Protein AF-A0A938WPZ2-F1 (afdb_monomer)

Nearest PDB structures (foldseek):
  2q7n-assembly2_C  TM=6.261E-01  e=1.472E+00  Mus musculus
  6tav-assembly1_A  TM=5.369E-01  e=1.302E+00  Homo sapiens
  6s5y-assembly6_F  TM=4.317E-01  e=1.019E+00  Streptococcus agalactiae
  6tav-assembly1_B  TM=5.095E-01  e=5.330E+00  Homo sapiens
  1qpx-assembly1_B  TM=4.318E-01  e=4.715E+00  Escherichia coli

Secondary structure (DSSP, 8-state):
--GGGGTT----S---SSS--S----EEEEEEEETTS-EESS--SEEEEEEEEETTS-EEEEEEEE-

Solvent-accessible surface area (backbone atoms only — not comparable to full-atom values): 4398 Å² total; per-residue (Å²): 136,80,73,75,82,71,76,79,74,80,81,76,83,73,72,76,74,83,62,74,85,58,82,76,52,59,74,75,42,80,46,34,21,40,79,87,68,49,79,41,98,57,87,56,77,39,58,26,38,40,40,37,33,22,71,79,69,52,73,50,75,47,79,45,78,40,126

Structure (mmCIF, N/CA/C/O backbone):
data_AF-A0A938WPZ2-F1
#
_entry.id   AF-A0A938WPZ2-F1
#
loop_
_atom_site.group_PDB
_atom_site.id
_atom_site.type_symbol
_atom_site.label_atom_id
_atom_site.label_alt_id
_atom_site.label_comp_id
_atom_site.label_asym_id
_atom_site.label_entity_id
_atom_site.label_seq_id
_atom_site.pdbx_PDB_ins_code
_atom_site.Cartn_x
_atom_site.Cartn_y
_atom_site.Cartn_z
_atom_site.occupancy
_atom_site.B_iso_or_equiv
_atom_site.auth_seq_id
_atom_site.auth_comp_id
_atom_site.auth_asym_id
_atom_site.auth_atom_id
_atom_site.pdbx_PDB_model_num
ATOM 1 N N . LYS A 1 1 ? -4.276 35.314 44.552 1.00 52.41 1 LYS A N 1
ATOM 2 C CA . LYS A 1 1 ? -4.192 33.851 44.334 1.00 52.41 1 LYS A CA 1
ATOM 3 C C . LYS A 1 1 ? -3.970 33.642 42.845 1.00 52.41 1 LYS A C 1
ATOM 5 O O . LYS A 1 1 ? -4.697 34.248 42.074 1.00 52.41 1 LYS A O 1
ATOM 10 N N . ASN A 1 2 ? -2.906 32.940 42.459 1.00 52.44 2 ASN A N 1
ATOM 11 C CA . ASN A 1 2 ? -2.630 32.596 41.066 1.00 52.44 2 ASN A CA 1
ATOM 12 C C . ASN A 1 2 ? -3.257 31.219 40.814 1.00 52.44 2 ASN A C 1
ATOM 14 O O . ASN A 1 2 ? -2.877 30.261 41.477 1.00 52.44 2 ASN A O 1
ATOM 18 N N . GLU A 1 3 ? -4.234 31.138 39.916 1.00 60.56 3 GLU A N 1
ATOM 19 C CA . GLU A 1 3 ? -5.009 29.915 39.637 1.00 60.56 3 GLU A CA 1
ATOM 20 C C . GLU A 1 3 ? -4.240 28.902 38.754 1.00 60.56 3 GLU A C 1
ATOM 22 O O . GLU A 1 3 ? -4.771 27.861 38.379 1.00 60.56 3 GLU A O 1
ATOM 27 N N . GLY A 1 4 ? -2.970 29.172 38.424 1.00 57.25 4 GLY A N 1
ATOM 28 C CA . GLY A 1 4 ? -2.156 28.322 37.545 1.00 57.25 4 GLY A CA 1
ATOM 29 C C . GLY A 1 4 ? -1.768 26.949 38.115 1.00 57.25 4 GLY A C 1
ATOM 30 O O . GLY A 1 4 ? -1.458 26.044 37.346 1.00 57.25 4 GLY A O 1
ATOM 31 N N . GLU A 1 5 ? -1.804 26.749 39.436 1.00 55.09 5 GLU A N 1
ATOM 32 C CA . GLU A 1 5 ? -1.421 25.466 40.059 1.00 55.09 5 GLU A CA 1
ATOM 33 C C . GLU A 1 5 ? -2.545 24.411 40.086 1.00 55.09 5 GLU A C 1
ATOM 35 O O . GLU A 1 5 ? -2.260 23.231 40.291 1.00 55.09 5 GLU A O 1
ATOM 40 N N . ALA A 1 6 ? -3.802 24.794 39.816 1.00 54.03 6 ALA A N 1
ATOM 41 C CA . ALA A 1 6 ? -4.956 23.879 39.772 1.00 54.03 6 ALA A CA 1
ATOM 42 C C . ALA A 1 6 ? -5.213 23.265 38.377 1.00 54.03 6 ALA A C 1
ATOM 44 O O . ALA A 1 6 ? -6.109 22.447 38.189 1.00 54.03 6 ALA A O 1
ATOM 45 N N . SER A 1 7 ? -4.390 23.624 37.392 1.00 56.56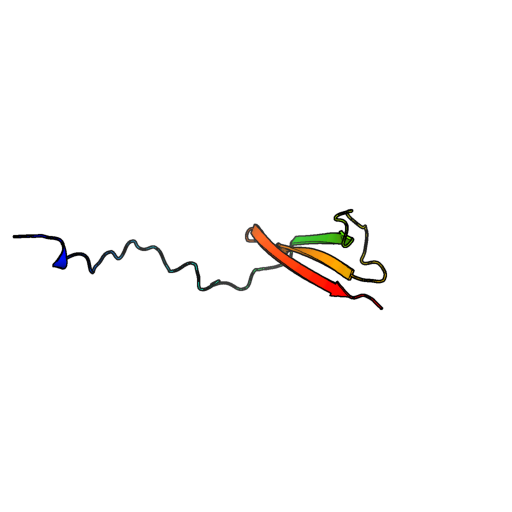 7 SER A N 1
ATOM 46 C CA . SER A 1 7 ? -4.459 23.223 35.982 1.00 56.56 7 SER A CA 1
ATOM 47 C C . SER A 1 7 ? -3.983 21.770 35.733 1.00 56.56 7 SER A C 1
ATOM 49 O O . SER A 1 7 ? -3.246 21.508 34.780 1.00 56.56 7 SER A O 1
ATOM 51 N N . LYS A 1 8 ? -4.320 20.809 36.600 1.00 56.06 8 LYS A N 1
ATOM 52 C CA . LYS A 1 8 ? -3.888 19.402 36.439 1.00 56.06 8 LYS A CA 1
ATOM 53 C C . LYS A 1 8 ? -4.981 18.450 35.966 1.00 56.06 8 LYS A C 1
ATOM 55 O O . LYS A 1 8 ? -4.661 17.312 35.651 1.00 56.06 8 LYS A O 1
ATOM 60 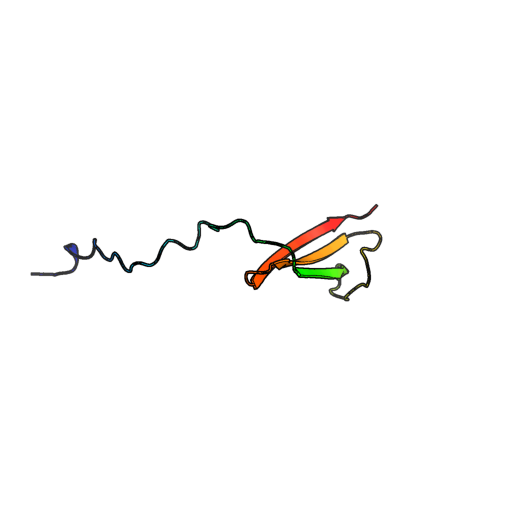N N . ASP A 1 9 ? -6.220 18.922 35.852 1.00 55.88 9 ASP A N 1
ATOM 61 C CA . ASP A 1 9 ? -7.381 18.056 35.625 1.00 55.88 9 ASP A CA 1
ATOM 62 C C . ASP A 1 9 ? -8.168 18.425 34.360 1.00 55.88 9 ASP A C 1
ATOM 64 O O . ASP A 1 9 ? -9.397 18.469 34.335 1.00 55.88 9 ASP A O 1
ATOM 68 N N . TYR A 1 10 ? -7.460 18.679 33.257 1.00 57.34 10 TYR A N 1
ATOM 69 C CA . TYR A 1 10 ? -8.105 18.667 31.945 1.00 57.34 10 TYR A CA 1
ATOM 70 C C . TYR A 1 10 ? -8.295 17.215 31.496 1.00 57.34 10 TYR A C 1
ATOM 72 O O . TYR A 1 10 ? -7.585 16.721 30.621 1.00 57.34 10 TYR A O 1
ATOM 80 N N . ILE A 1 11 ? -9.289 16.520 32.053 1.00 60.72 11 ILE A N 1
ATOM 81 C CA . ILE A 1 11 ? -9.922 15.418 31.323 1.00 60.72 11 ILE A CA 1
ATOM 82 C C . ILE A 1 11 ? -10.702 16.082 30.185 1.00 60.72 11 ILE A C 1
ATOM 84 O O . ILE A 1 11 ? -11.883 16.392 30.288 1.00 60.72 11 ILE A O 1
ATOM 88 N N . THR A 1 12 ? -10.014 16.361 29.081 1.00 66.62 12 THR A N 1
ATOM 89 C CA . THR A 1 12 ? -10.635 16.879 27.852 1.00 66.62 12 THR A CA 1
ATOM 90 C C . THR A 1 12 ? -11.491 15.8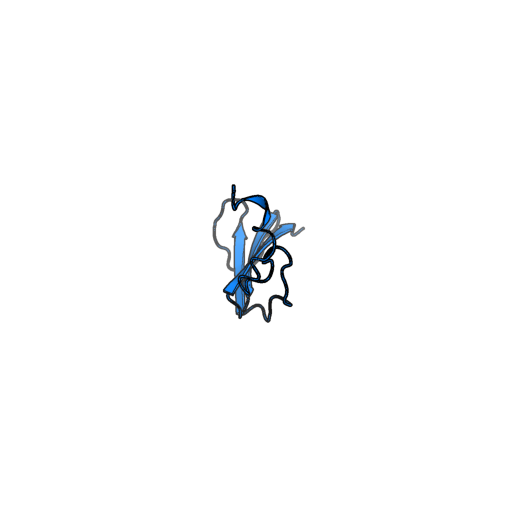12 27.161 1.00 66.62 12 THR A C 1
ATOM 92 O O . THR A 1 12 ? -12.115 16.086 26.140 1.00 66.62 12 THR A O 1
ATOM 95 N N . GLY A 1 13 ? -11.490 14.572 27.672 1.00 63.22 13 GLY A N 1
ATOM 96 C CA . GLY A 1 13 ? -12.038 13.402 26.987 1.00 63.22 13 GLY A CA 1
ATOM 97 C C . GLY A 1 13 ? -11.231 12.994 25.748 1.00 63.22 13 GLY A C 1
ATOM 98 O O . GLY A 1 13 ? -11.594 12.029 25.079 1.00 63.22 13 GLY A O 1
ATOM 99 N N . ILE A 1 14 ? -10.135 13.698 25.439 1.00 69.69 14 ILE A N 1
ATOM 100 C CA . ILE A 1 14 ? -9.265 13.412 24.301 1.00 69.69 14 ILE A CA 1
ATOM 101 C C . ILE A 1 14 ? -8.246 12.372 24.759 1.00 69.69 14 ILE A C 1
ATOM 103 O O . ILE A 1 14 ? -7.378 12.652 25.584 1.00 69.69 14 ILE A O 1
ATOM 107 N N . LYS A 1 15 ? -8.381 11.152 24.238 1.00 68.62 15 LYS A N 1
ATOM 108 C CA . LYS A 1 15 ? -7.370 10.105 24.405 1.00 68.62 15 LYS A CA 1
ATOM 109 C C . LYS A 1 15 ? -6.117 10.492 23.624 1.00 68.62 15 LYS A C 1
ATOM 111 O O . LYS A 1 15 ? -6.222 11.066 22.540 1.00 68.62 15 LYS A O 1
ATOM 116 N N . ASP A 1 16 ? -4.954 10.171 24.180 1.00 64.31 16 ASP A N 1
ATOM 117 C CA . ASP A 1 16 ? -3.678 10.335 23.494 1.00 64.31 16 ASP A CA 1
ATOM 118 C C . ASP A 1 16 ? -3.720 9.603 22.141 1.00 64.31 16 ASP A C 1
ATOM 120 O O . ASP A 1 16 ? -4.065 8.425 22.070 1.00 64.31 16 ASP A O 1
ATOM 124 N N . VAL A 1 17 ? -3.432 10.329 21.060 1.00 63.38 17 VAL A N 1
ATOM 125 C CA . VAL A 1 17 ? -3.453 9.814 19.681 1.00 63.38 17 VAL A CA 1
ATOM 126 C C . VAL A 1 17 ? -2.089 9.273 19.243 1.00 63.38 17 VAL A C 1
ATOM 128 O O . VAL A 1 17 ? -1.947 8.822 18.106 1.00 63.38 17 VAL A O 1
ATOM 131 N N . THR A 1 18 ? -1.067 9.359 20.106 1.00 58.72 18 THR A N 1
ATOM 132 C CA . THR A 1 18 ? 0.278 8.835 19.813 1.00 58.72 18 THR A CA 1
ATOM 133 C C . THR A 1 18 ? 0.351 7.320 19.947 1.00 58.72 18 THR A C 1
ATOM 135 O O . THR A 1 18 ? 1.073 6.669 19.187 1.00 58.72 18 THR A O 1
ATOM 138 N N . GLU A 1 19 ? -0.461 6.733 20.826 1.00 55.81 19 GLU A N 1
ATOM 139 C CA . GLU A 1 19 ? -0.781 5.320 20.737 1.00 55.81 19 GLU A CA 1
ATOM 140 C C . GLU A 1 19 ? -1.754 5.164 19.575 1.00 55.81 19 GLU A C 1
ATOM 142 O O . GLU A 1 19 ? -2.931 5.502 19.680 1.00 55.81 19 GLU A O 1
ATOM 147 N N . GLY A 1 20 ? -1.250 4.683 18.437 1.00 54.78 20 GLY A N 1
ATOM 148 C CA . GLY A 1 20 ? -2.054 4.222 17.310 1.00 54.78 20 GLY A CA 1
ATOM 149 C C . GLY A 1 20 ? -2.916 3.028 17.720 1.00 54.78 20 GLY A C 1
ATOM 150 O O . GLY A 1 20 ? -2.711 1.911 17.249 1.00 54.78 20 GLY A O 1
ATOM 151 N N . SER A 1 21 ? -3.858 3.261 18.631 1.00 58.41 21 SER A N 1
ATOM 152 C CA . SER A 1 21 ? -4.948 2.383 18.994 1.00 58.41 21 SER A CA 1
ATOM 153 C C . SER A 1 21 ? -5.868 2.335 17.793 1.00 58.41 21 SER A C 1
ATOM 155 O O . SER A 1 21 ? -6.760 3.158 17.622 1.00 58.41 21 SER A O 1
ATOM 157 N N . GLU A 1 22 ? -5.558 1.421 16.894 1.00 56.75 22 GLU A N 1
ATOM 158 C CA . GLU A 1 22 ? -6.415 0.298 16.542 1.00 56.75 22 GLU A CA 1
ATOM 159 C C . GLU A 1 22 ? -5.700 -0.462 15.429 1.00 56.75 22 GLU A C 1
ATOM 161 O O . GLU A 1 22 ? -4.888 0.109 14.692 1.00 56.75 22 GLU A O 1
ATOM 166 N N . ALA A 1 23 ? -5.961 -1.764 15.318 1.00 60.00 23 ALA A N 1
ATOM 167 C CA . ALA A 1 23 ? -5.580 -2.527 14.141 1.00 60.00 23 ALA A CA 1
ATOM 168 C C . ALA A 1 23 ? -6.023 -1.718 12.914 1.00 60.00 23 ALA A C 1
ATOM 170 O O . ALA A 1 23 ? -7.219 -1.606 12.656 1.00 60.00 23 ALA A O 1
ATOM 171 N N . ALA A 1 24 ? -5.076 -1.059 12.230 1.00 62.97 24 ALA A N 1
ATOM 172 C CA . ALA A 1 24 ? -5.357 -0.351 10.988 1.00 62.97 24 ALA A CA 1
ATOM 173 C C . ALA A 1 24 ? -6.055 -1.396 10.128 1.00 62.97 24 ALA A C 1
ATOM 175 O O . ALA A 1 24 ? -5.421 -2.418 9.898 1.00 62.97 24 ALA A O 1
ATOM 176 N N . GLY A 1 25 ? -7.355 -1.207 9.863 1.00 76.06 25 GLY A N 1
ATOM 177 C CA . GLY A 1 25 ? -8.296 -2.286 9.540 1.00 76.06 25 GLY A CA 1
ATOM 178 C C . GLY A 1 25 ? -7.947 -3.078 8.277 1.00 76.06 25 GLY A C 1
ATOM 179 O O . GLY A 1 25 ? -6.801 -3.403 7.994 1.00 76.06 25 GLY A O 1
ATOM 180 N N . GLU A 1 26 ? -8.922 -3.418 7.447 1.00 91.31 26 GLU A N 1
ATOM 181 C CA . GLU A 1 26 ? -8.566 -4.014 6.157 1.00 91.31 26 GLU A CA 1
ATOM 182 C C . GLU A 1 26 ? -7.888 -2.972 5.247 1.00 91.31 26 GLU A C 1
ATOM 184 O O . GLU A 1 26 ? -8.241 -1.787 5.264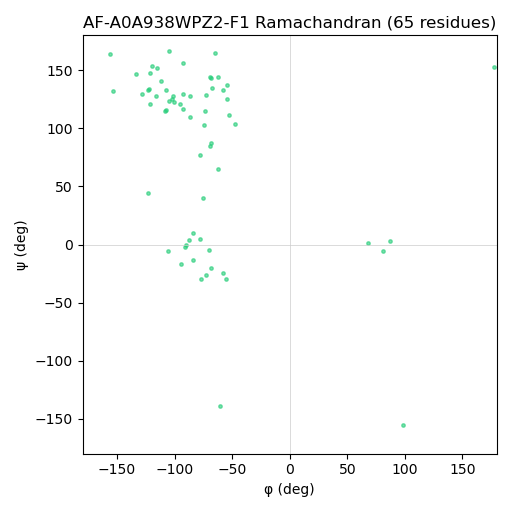 1.00 91.31 26 GLU A O 1
ATOM 189 N N . VAL A 1 27 ? -6.905 -3.399 4.450 1.00 95.12 27 VAL A N 1
ATOM 190 C CA . VAL A 1 27 ? -6.346 -2.570 3.374 1.00 95.12 27 VAL A CA 1
ATOM 191 C C . VAL A 1 27 ? -7.362 -2.522 2.237 1.00 95.12 27 VAL A C 1
ATOM 193 O O . VAL A 1 27 ? -7.613 -3.526 1.583 1.00 95.12 27 VAL A O 1
ATOM 196 N N . VAL A 1 28 ? -7.909 -1.339 1.962 1.00 96.81 28 VAL A N 1
ATOM 197 C CA . VAL A 1 28 ? -8.907 -1.135 0.896 1.00 96.81 28 VAL A CA 1
ATOM 198 C C . VAL A 1 28 ? -8.280 -0.692 -0.423 1.00 96.81 28 VAL A C 1
ATOM 200 O O . VAL A 1 28 ? -8.920 -0.748 -1.472 1.00 96.81 28 VAL A O 1
ATOM 203 N N . LYS A 1 29 ? -7.026 -0.221 -0.396 1.00 97.00 29 LYS A N 1
ATOM 204 C CA . LYS A 1 29 ? -6.295 0.174 -1.602 1.00 97.00 29 LYS A CA 1
ATOM 205 C C . LYS A 1 29 ? -4.792 0.040 -1.416 1.00 97.00 29 LYS A C 1
ATOM 207 O O . LYS A 1 29 ? -4.232 0.597 -0.474 1.00 97.00 29 LYS A O 1
ATOM 212 N N . THR A 1 30 ? -4.141 -0.578 -2.394 1.00 97.69 30 THR A N 1
ATOM 213 C CA . THR A 1 30 ? -2.680 -0.632 -2.506 1.00 97.69 30 THR A CA 1
ATOM 214 C C . THR A 1 30 ? -2.250 0.085 -3.774 1.00 97.69 30 THR A C 1
ATOM 216 O O . THR A 1 30 ? -2.759 -0.197 -4.857 1.00 97.69 30 THR A O 1
ATOM 219 N N . ILE A 1 31 ? -1.316 1.026 -3.646 1.00 98.38 31 ILE A N 1
ATOM 220 C CA . ILE A 1 31 ? -0.714 1.738 -4.775 1.00 98.38 31 ILE A CA 1
ATOM 221 C C . ILE A 1 31 ? 0.792 1.519 -4.728 1.00 98.38 31 ILE A C 1
ATOM 223 O O . ILE A 1 31 ? 1.412 1.655 -3.671 1.00 98.38 31 ILE A O 1
ATOM 227 N N . VAL A 1 32 ? 1.376 1.196 -5.875 1.00 98.50 32 VAL A N 1
ATOM 228 C CA . VAL A 1 32 ? 2.816 0.999 -6.018 1.00 98.50 32 VAL A CA 1
ATOM 229 C C . VAL A 1 32 ? 3.398 2.173 -6.784 1.00 98.50 32 VAL A C 1
ATOM 231 O O . VAL A 1 32 ? 2.872 2.558 -7.825 1.00 98.50 32 VAL A O 1
ATOM 234 N N . TYR A 1 33 ? 4.498 2.721 -6.285 1.00 98.56 33 TYR A N 1
ATOM 235 C CA . TYR A 1 33 ? 5.293 3.719 -6.985 1.00 98.56 33 TYR A CA 1
ATOM 236 C C . TYR A 1 33 ? 6.727 3.223 -7.169 1.00 98.56 33 TYR A C 1
ATOM 238 O O . TYR A 1 33 ? 7.272 2.521 -6.312 1.00 98.56 33 TYR A O 1
ATOM 246 N N . SER A 1 34 ? 7.358 3.626 -8.268 1.00 97.44 34 SER A N 1
ATOM 247 C CA . SER A 1 34 ? 8.809 3.548 -8.417 1.00 97.44 34 SER A CA 1
ATOM 248 C C . SER A 1 34 ? 9.492 4.481 -7.411 1.00 97.44 34 SER A C 1
ATOM 250 O O . SER A 1 34 ? 8.870 5.397 -6.866 1.00 97.44 34 SER A O 1
ATOM 252 N N . ILE A 1 35 ? 10.796 4.301 -7.191 1.00 96.44 35 ILE A N 1
ATOM 253 C CA . ILE A 1 35 ? 11.581 5.209 -6.337 1.00 96.44 35 ILE A CA 1
ATOM 254 C C . ILE A 1 35 ? 11.549 6.672 -6.817 1.00 96.44 35 ILE A C 1
ATOM 256 O O . ILE A 1 35 ? 11.694 7.584 -6.010 1.00 96.44 35 ILE A O 1
ATOM 260 N N . ASN A 1 36 ? 11.291 6.891 -8.110 1.00 96.19 36 ASN A N 1
ATOM 261 C CA . ASN A 1 36 ? 11.182 8.216 -8.720 1.00 96.19 36 ASN A CA 1
ATOM 262 C C . ASN A 1 36 ? 9.757 8.799 -8.638 1.00 96.19 36 ASN A C 1
ATOM 264 O O . ASN A 1 36 ? 9.501 9.865 -9.189 1.00 96.19 36 ASN A O 1
ATOM 268 N N . GLY A 1 37 ? 8.816 8.108 -7.984 1.00 95.88 37 GLY A N 1
ATOM 269 C CA . GLY A 1 37 ? 7.446 8.586 -7.770 1.00 95.88 37 GLY A CA 1
ATOM 270 C C . GLY A 1 37 ? 6.452 8.264 -8.891 1.00 95.88 37 GLY A C 1
ATOM 271 O O . GLY A 1 37 ? 5.288 8.643 -8.794 1.00 95.88 37 GLY A O 1
ATOM 272 N N . THR A 1 38 ? 6.854 7.537 -9.938 1.00 97.44 38 THR A N 1
ATOM 273 C CA . THR A 1 38 ? 5.931 7.081 -10.994 1.00 97.44 38 THR A CA 1
ATOM 274 C C . THR A 1 38 ? 5.039 5.966 -10.463 1.00 97.44 38 THR A C 1
ATOM 276 O O . THR A 1 38 ? 5.555 4.980 -9.943 1.00 97.44 38 THR A O 1
ATOM 279 N N . GLN A 1 39 ? 3.719 6.076 -10.619 1.00 98.12 39 GLN A N 1
ATOM 280 C CA . GLN A 1 39 ? 2.807 4.987 -10.260 1.00 98.12 39 GLN A CA 1
ATOM 281 C C . GLN A 1 39 ? 3.001 3.788 -11.200 1.00 98.12 39 GLN A C 1
ATOM 283 O O . GLN A 1 39 ? 3.090 3.949 -12.415 1.00 98.12 39 GLN A O 1
ATOM 288 N N . LEU A 1 40 ? 3.055 2.589 -10.627 1.00 97.62 40 LEU A N 1
ATOM 289 C CA . LEU A 1 40 ? 3.229 1.324 -11.331 1.00 97.62 40 LEU A CA 1
ATOM 290 C C . LEU A 1 40 ? 1.979 0.454 -11.166 1.00 97.62 40 LEU A C 1
ATOM 292 O O . LEU A 1 40 ? 1.292 0.521 -10.147 1.00 97.62 40 LEU A O 1
ATOM 296 N N . ASN A 1 41 ? 1.716 -0.409 -12.149 1.00 97.31 41 ASN A N 1
ATOM 297 C CA . ASN A 1 41 ? 0.629 -1.392 -12.068 1.00 97.31 41 ASN A CA 1
ATOM 298 C C . ASN A 1 41 ? 0.948 -2.537 -11.090 1.00 97.31 41 ASN A C 1
ATOM 300 O O . ASN A 1 41 ? 0.039 -3.156 -10.546 1.00 97.31 41 ASN A O 1
ATOM 304 N N . ALA A 1 42 ? 2.235 -2.818 -10.870 1.00 96.56 42 ALA A N 1
ATOM 305 C CA . ALA A 1 42 ? 2.742 -3.834 -9.952 1.00 96.56 42 ALA A CA 1
ATOM 306 C C . ALA A 1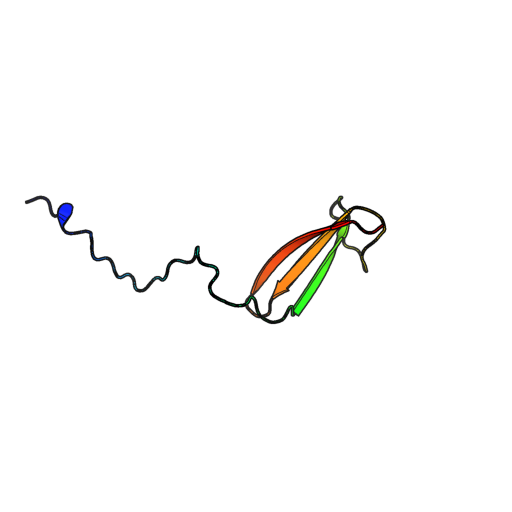 42 ? 4.186 -3.488 -9.523 1.00 96.56 42 ALA A C 1
ATOM 308 O O . ALA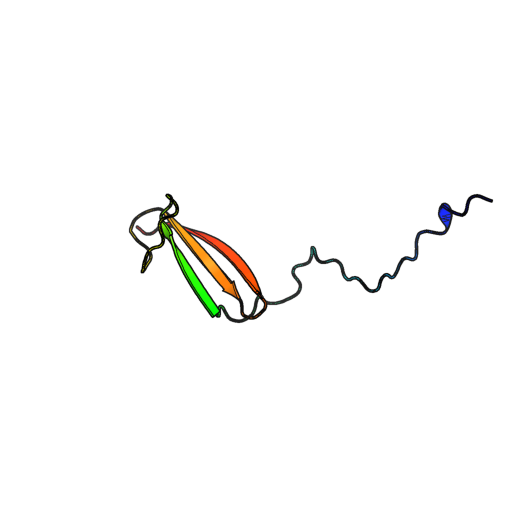 A 1 42 ? 4.828 -2.668 -10.188 1.00 96.56 42 ALA A O 1
ATOM 309 N N . PRO A 1 43 ? 4.721 -4.093 -8.443 1.00 96.75 43 PRO A N 1
ATOM 310 C CA . PRO A 1 43 ? 6.124 -3.932 -8.063 1.00 96.75 43 PRO A CA 1
ATOM 311 C C . PRO A 1 43 ? 7.082 -4.358 -9.179 1.00 96.75 43 PRO A C 1
ATOM 313 O O . PRO A 1 43 ? 6.929 -5.430 -9.761 1.00 96.75 43 PRO A O 1
ATOM 316 N N . ALA A 1 44 ? 8.084 -3.526 -9.453 1.00 96.06 44 ALA A N 1
ATOM 317 C CA . ALA A 1 44 ? 9.143 -3.804 -10.419 1.00 96.06 44 ALA A CA 1
ATOM 318 C C . ALA A 1 44 ? 10.456 -4.166 -9.709 1.00 96.06 44 ALA A C 1
ATOM 320 O O . ALA A 1 44 ? 10.609 -3.920 -8.513 1.00 96.06 44 ALA A O 1
ATOM 321 N N . LYS A 1 45 ? 11.429 -4.716 -10.441 1.00 97.44 45 LYS A N 1
ATOM 322 C CA . LYS A 1 45 ? 12.777 -4.972 -9.910 1.00 97.44 45 LYS A CA 1
ATOM 323 C C . LYS A 1 45 ? 13.389 -3.691 -9.324 1.00 97.44 45 LYS A C 1
ATOM 325 O O . LYS A 1 45 ? 13.312 -2.627 -9.937 1.00 97.44 45 LYS A O 1
ATOM 330 N N . GLY A 1 46 ? 14.034 -3.804 -8.163 1.00 96.25 46 GLY A N 1
ATOM 331 C CA . GLY A 1 46 ? 14.605 -2.676 -7.427 1.00 96.25 46 GLY A CA 1
ATOM 332 C C . GLY A 1 46 ? 13.704 -2.170 -6.295 1.00 96.25 46 GLY A C 1
ATOM 333 O O . GLY A 1 46 ? 12.913 -2.923 -5.724 1.00 96.25 46 GLY A O 1
ATOM 334 N N . ILE A 1 47 ? 13.871 -0.900 -5.913 1.00 97.75 47 ILE A N 1
ATOM 335 C CA . ILE A 1 47 ? 13.144 -0.289 -4.789 1.00 97.75 47 ILE A CA 1
ATOM 336 C C . ILE A 1 47 ? 11.798 0.262 -5.266 1.00 97.75 47 ILE A C 1
ATOM 338 O O . ILE A 1 47 ? 11.734 1.084 -6.181 1.00 97.75 47 ILE A O 1
ATOM 342 N N . ASN A 1 48 ? 10.736 -0.138 -4.571 1.00 98.38 48 ASN A N 1
ATOM 343 C CA . ASN A 1 48 ? 9.374 0.343 -4.760 1.00 98.38 48 ASN A CA 1
ATOM 344 C C . ASN A 1 48 ? 8.870 0.996 -3.472 1.00 98.38 48 ASN A C 1
ATOM 346 O O . ASN A 1 48 ? 9.284 0.634 -2.366 1.00 98.38 48 ASN A O 1
ATOM 350 N N . ILE A 1 49 ? 7.934 1.925 -3.620 1.00 98.50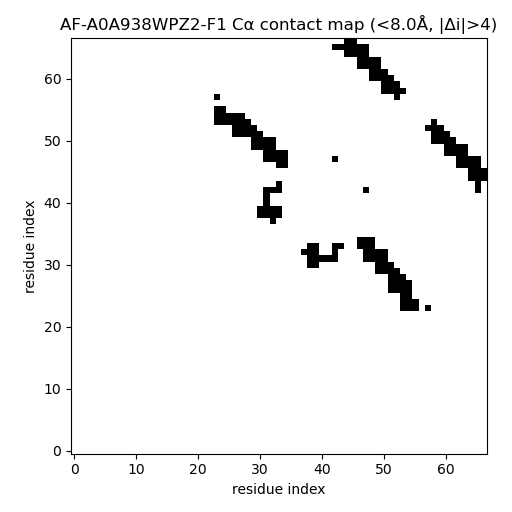 49 ILE A N 1
ATOM 351 C CA . ILE A 1 49 ? 7.193 2.547 -2.527 1.00 98.50 49 ILE A CA 1
ATOM 352 C C . ILE A 1 49 ? 5.771 1.990 -2.580 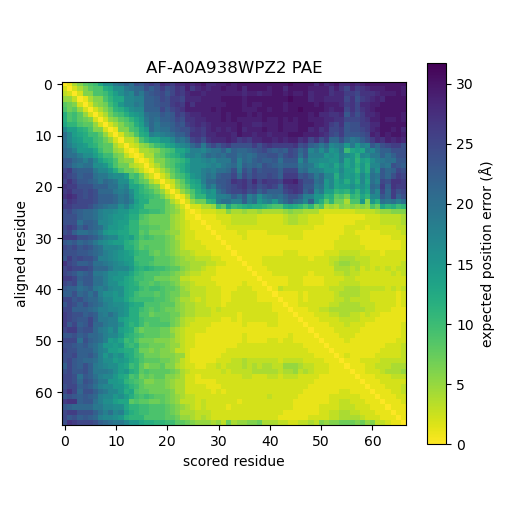1.00 98.50 49 ILE A C 1
ATOM 354 O O . ILE A 1 49 ? 5.054 2.209 -3.554 1.00 98.50 49 ILE A O 1
ATOM 358 N N . ILE A 1 50 ? 5.361 1.262 -1.544 1.00 98.12 50 ILE A N 1
ATOM 359 C CA . ILE A 1 50 ? 4.002 0.730 -1.416 1.00 98.12 50 ILE A CA 1
ATOM 360 C C . ILE A 1 50 ? 3.225 1.635 -0.469 1.00 98.12 50 ILE A C 1
ATOM 362 O O . ILE A 1 50 ? 3.635 1.815 0.678 1.00 98.12 50 ILE A O 1
ATOM 366 N N . LYS A 1 51 ? 2.107 2.178 -0.949 1.00 98.06 51 LYS A N 1
ATOM 367 C CA . LYS A 1 51 ? 1.153 2.980 -0.182 1.00 98.06 51 LYS A CA 1
ATOM 368 C C . LYS A 1 51 ? -0.122 2.168 0.030 1.00 98.06 51 LYS A C 1
ATOM 370 O O . LYS A 1 51 ? -0.826 1.867 -0.933 1.00 98.06 51 LYS A O 1
ATOM 375 N N . GLU A 1 52 ? -0.411 1.841 1.281 1.00 97.25 52 GLU A N 1
ATOM 376 C CA . GLU A 1 52 ? -1.602 1.111 1.713 1.00 97.25 52 GLU A CA 1
ATOM 377 C C . GLU A 1 52 ? -2.569 2.093 2.374 1.00 97.25 52 GLU A C 1
ATOM 379 O O . GLU A 1 52 ? -2.199 2.808 3.307 1.00 97.25 52 GLU A O 1
ATOM 384 N N . VAL A 1 53 ? -3.796 2.148 1.861 1.00 96.06 53 VAL A N 1
ATOM 385 C CA . VAL A 1 53 ? -4.911 2.886 2.459 1.00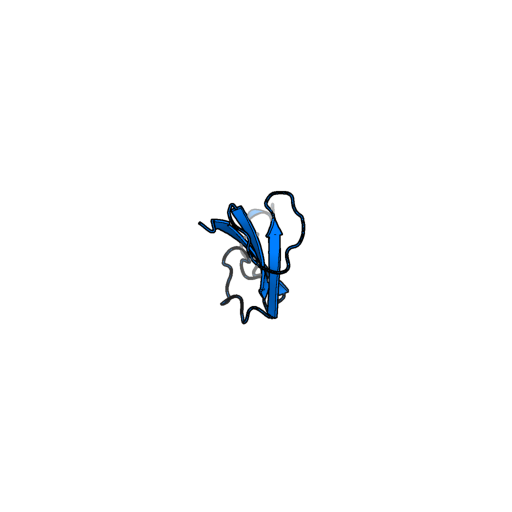 96.06 53 VAL A CA 1
ATOM 386 C C . VAL A 1 53 ? -5.806 1.877 3.157 1.00 96.06 53 VAL A C 1
ATOM 388 O O . VAL A 1 53 ? -6.258 0.911 2.540 1.00 96.06 53 VAL A O 1
ATOM 391 N N . TYR A 1 54 ? -6.051 2.108 4.437 1.00 94.94 54 TYR A N 1
ATOM 392 C CA . TYR A 1 54 ? -6.876 1.263 5.286 1.00 94.94 54 TYR A CA 1
ATOM 393 C C . TYR A 1 54 ? -8.326 1.752 5.298 1.00 94.94 54 TYR A C 1
ATOM 395 O O . TYR A 1 54 ? -8.591 2.930 5.052 1.00 94.94 54 TYR A O 1
ATOM 403 N N . ALA A 1 55 ? -9.267 0.858 5.609 1.00 93.19 55 ALA A N 1
ATOM 404 C CA . ALA A 1 55 ? -10.702 1.161 5.660 1.00 93.19 55 ALA A CA 1
ATOM 405 C C . ALA A 1 55 ? -11.045 2.333 6.598 1.00 93.19 55 ALA A C 1
ATOM 407 O O . ALA A 1 55 ? -11.984 3.082 6.350 1.00 93.19 55 ALA A O 1
ATOM 408 N N . ASN A 1 56 ? -10.245 2.525 7.649 1.00 87.56 56 ASN A N 1
ATOM 409 C CA . ASN A 1 56 ? -10.378 3.623 8.607 1.00 87.56 56 ASN A CA 1
ATOM 410 C C . ASN A 1 56 ? -9.701 4.934 8.153 1.00 87.56 56 ASN A C 1
ATOM 412 O O . ASN A 1 56 ? -9.543 5.854 8.951 1.00 87.56 56 ASN A O 1
ATOM 416 N N . GLY A 1 57 ? -9.248 5.016 6.900 1.00 89.00 57 GLY A N 1
ATOM 417 C CA . GLY A 1 57 ? -8.588 6.193 6.334 1.00 89.00 57 GLY A CA 1
ATOM 418 C C . GLY A 1 57 ? -7.104 6.332 6.683 1.00 89.00 57 GLY A C 1
ATOM 419 O O . GLY A 1 57 ? -6.443 7.210 6.124 1.00 89.00 57 GLY A O 1
ATOM 420 N N . GLN A 1 58 ? -6.543 5.472 7.545 1.00 90.56 58 GLN A N 1
ATOM 421 C CA . GLN A 1 58 ? -5.101 5.475 7.795 1.00 90.56 58 GLN A CA 1
ATOM 422 C C . GLN A 1 58 ? -4.338 5.148 6.508 1.00 90.56 58 GLN A C 1
ATOM 424 O O . GLN A 1 58 ? -4.757 4.318 5.700 1.00 90.56 58 GLN A O 1
ATOM 429 N N . VAL A 1 59 ? -3.181 5.783 6.332 1.00 94.44 59 VAL A N 1
ATOM 430 C CA . VAL A 1 59 ? -2.284 5.529 5.205 1.00 94.44 59 VAL A CA 1
ATOM 431 C C . VAL A 1 59 ? -0.934 5.100 5.750 1.00 94.44 59 VAL A C 1
ATOM 433 O O . VAL A 1 59 ? -0.283 5.868 6.458 1.00 94.44 59 VAL A O 1
ATOM 436 N N . LYS A 1 60 ? -0.481 3.898 5.388 1.00 94.50 60 LYS A N 1
ATOM 437 C CA . LYS A 1 60 ? 0.882 3.444 5.690 1.00 94.50 60 LYS A CA 1
ATOM 438 C C . LYS A 1 60 ? 1.682 3.331 4.408 1.00 94.50 60 LYS A C 1
ATOM 440 O O . LYS A 1 60 ? 1.178 2.909 3.371 1.00 94.50 60 LYS A O 1
ATOM 445 N N . THR A 1 61 ? 2.943 3.736 4.483 1.00 96.25 61 THR A N 1
ATOM 446 C CA . THR A 1 61 ? 3.871 3.666 3.355 1.00 96.25 61 THR A CA 1
ATOM 447 C C . THR A 1 61 ? 5.092 2.854 3.753 1.00 96.25 61 THR A C 1
ATOM 449 O O . THR A 1 61 ? 5.662 3.085 4.818 1.00 96.25 61 THR A O 1
ATOM 452 N N . LYS A 1 62 ? 5.509 1.916 2.898 1.00 96.38 62 LYS A N 1
ATOM 453 C CA . LYS A 1 62 ? 6.700 1.080 3.109 1.00 96.38 62 LYS A CA 1
ATOM 454 C C . LYS A 1 62 ? 7.564 1.013 1.855 1.00 96.38 62 LYS A C 1
ATOM 456 O O . LYS A 1 62 ? 7.060 1.047 0.734 1.00 96.38 62 LYS A O 1
ATOM 461 N N . LYS A 1 63 ? 8.879 0.912 2.054 1.00 97.56 63 LYS A N 1
ATOM 462 C CA . LYS A 1 63 ? 9.855 0.691 0.979 1.00 97.56 63 LYS A CA 1
ATOM 463 C C . LYS A 1 63 ? 10.101 -0.808 0.848 1.00 97.56 63 LYS A C 1
ATOM 465 O O . LYS A 1 63 ? 10.384 -1.460 1.850 1.00 97.56 63 LYS A O 1
ATOM 470 N N . VAL A 1 64 ? 10.000 -1.343 -0.364 1.00 97.69 64 VAL A N 1
ATOM 471 C CA . VAL A 1 64 ? 10.184 -2.776 -0.639 1.00 97.69 64 VAL A CA 1
ATOM 472 C C . VAL A 1 64 ? 11.198 -2.957 -1.760 1.00 97.69 64 VAL A C 1
ATOM 474 O O . VAL A 1 64 ? 11.082 -2.329 -2.810 1.00 97.69 64 VAL A O 1
ATOM 477 N N . MET A 1 65 ? 12.192 -3.817 -1.534 1.00 97.31 65 MET A N 1
ATOM 478 C CA . MET A 1 65 ? 13.161 -4.230 -2.548 1.00 97.31 65 MET A CA 1
ATOM 479 C C . MET A 1 65 ? 12.700 -5.541 -3.189 1.00 97.31 65 MET A C 1
ATOM 481 O O . MET A 1 65 ? 12.560 -6.549 -2.497 1.00 97.31 65 MET A O 1
ATOM 485 N N . VAL A 1 66 ? 12.503 -5.532 -4.505 1.00 97.25 66 VAL A N 1
ATOM 486 C CA . VAL A 1 66 ? 12.254 -6.733 -5.312 1.00 97.25 66 VAL A CA 1
ATOM 487 C C . VAL A 1 66 ? 13.557 -7.109 -6.017 1.00 97.25 66 VAL A C 1
ATOM 489 O O . VAL A 1 66 ? 14.187 -6.246 -6.635 1.00 97.25 66 VAL A O 1
ATOM 492 N N . LYS A 1 67 ? 13.982 -8.367 -5.875 1.00 94.44 67 LYS A N 1
ATOM 493 C CA . LYS A 1 67 ? 15.220 -8.890 -6.478 1.00 94.44 67 LYS A CA 1
ATOM 494 C C . LYS A 1 67 ? 15.081 -9.110 -7.983 1.00 94.44 67 LYS A C 1
ATOM 496 O O . LYS A 1 67 ? 13.974 -9.484 -8.418 1.00 94.44 67 LYS A O 1
#

Radius of gyration: 20.58 Å; Cα contacts (8 Å, |Δi|>4): 92; chains: 1; bounding box: 27×43×56 Å

Mean predicted aligned error: 11.39 Å

Sequence (67 aa):
KNEGEASKDYITGIKDVTEGSEAAGEVVKTIVYSINGTQLNAPAKGINIIKEVYANGQVKTKKVMVK

Organism: NCBI:txid1841864

Foldseek 3Di:
DDCVVVPPDPCVVDDDCVPVPDDLADFPDKWKADPVGHTDPDDDAAWIWIWTQGPVRDIDIDIDHDD

pLDDT: mean 82.62, std 17.98, range [52.41, 98.56]